Protein AF-A0A963GXW4-F1 (afdb_monomer_lite)

pLDDT: mean 81.59, std 7.55, range [60.56, 92.88]

Sequence (79 aa):
IMGSFFGAAFIVILPIALNQILPVVGDLTGIEISTAGISHAELIIFGGLIVFFLIKEPHGIARLWSTGKEKLRLWPFPH

Radius of gyration: 16.66 Å; chains: 1; bounding box: 50×21×41 Å

Structure (mmCIF, N/CA/C/O backbone):
data_AF-A0A963GXW4-F1
#
_entry.id   AF-A0A963GXW4-F1
#
loop_
_atom_site.group_PDB
_atom_site.id
_atom_site.type_symbol
_atom_site.label_atom_id
_atom_site.label_alt_id
_atom_site.label_comp_id
_atom_site.label_asym_id
_atom_site.label_entity_id
_atom_site.label_seq_id
_atom_site.pdbx_PDB_ins_code
_atom_site.Cartn_x
_atom_site.Cartn_y
_atom_site.Cartn_z
_atom_site.occupancy
_atom_site.B_iso_or_equiv
_atom_site.auth_seq_id
_atom_site.auth_comp_id
_atom_site.auth_asym_id
_atom_site.auth_atom_id
_atom_site.pdbx_PDB_model_num
ATOM 1 N N . ILE A 1 1 ? -4.258 -8.446 19.969 1.00 65.94 1 ILE A N 1
ATOM 2 C CA . ILE A 1 1 ? -3.467 -9.483 19.254 1.00 65.94 1 ILE A CA 1
ATOM 3 C C . ILE A 1 1 ? -3.568 -9.336 17.732 1.00 65.94 1 ILE A C 1
ATOM 5 O O . ILE A 1 1 ? -2.532 -9.212 17.097 1.00 65.94 1 ILE A O 1
ATOM 9 N N . MET A 1 2 ? -4.773 -9.253 17.147 1.00 73.81 2 MET A N 1
ATOM 10 C CA . MET A 1 2 ? -4.953 -9.187 15.680 1.00 73.81 2 MET A CA 1
ATOM 11 C C . MET A 1 2 ? -4.114 -8.105 14.971 1.00 73.81 2 MET A C 1
ATOM 13 O O . MET A 1 2 ? -3.579 -8.374 13.905 1.00 73.81 2 MET A O 1
ATOM 17 N N . GLY A 1 3 ? -3.942 -6.913 15.558 1.00 75.12 3 GLY A N 1
ATOM 18 C CA . GLY A 1 3 ? -3.117 -5.850 14.956 1.00 75.12 3 GLY A CA 1
ATOM 19 C C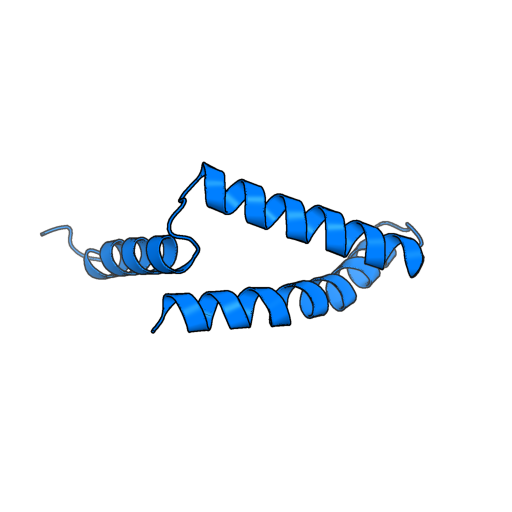 . GLY A 1 3 ? -1.639 -6.192 14.814 1.00 75.12 3 GLY A C 1
ATOM 20 O O . GLY A 1 3 ? -1.060 -5.931 13.767 1.00 75.12 3 GLY A O 1
ATOM 21 N N . SER A 1 4 ? -1.051 -6.849 15.814 1.00 82.25 4 SER A N 1
ATOM 22 C CA . SER A 1 4 ? 0.335 -7.316 15.728 1.00 82.25 4 SER A CA 1
ATOM 23 C C . SER A 1 4 ? 0.479 -8.456 14.714 1.00 82.25 4 SER A C 1
ATOM 25 O O . SER A 1 4 ? 1.441 -8.463 13.955 1.00 82.25 4 SER A O 1
ATOM 27 N N . PHE A 1 5 ? -0.510 -9.352 14.621 1.00 86.38 5 PHE A N 1
ATOM 28 C CA . PHE A 1 5 ? -0.520 -10.430 13.627 1.00 86.38 5 PHE A CA 1
ATOM 29 C C . PHE A 1 5 ? -0.596 -9.900 12.187 1.00 86.38 5 PHE A C 1
ATOM 31 O O . PHE A 1 5 ? 0.232 -10.263 11.357 1.00 86.38 5 PHE A O 1
ATOM 38 N N . PHE A 1 6 ? -1.537 -8.994 11.892 1.00 83.19 6 PHE A N 1
ATOM 39 C CA . PHE A 1 6 ? -1.644 -8.382 10.562 1.00 83.19 6 PHE A CA 1
ATOM 40 C C . PHE A 1 6 ? -0.445 -7.495 10.227 1.00 83.19 6 PHE A C 1
ATOM 42 O O . PHE A 1 6 ? -0.015 -7.484 9.080 1.00 83.19 6 PHE A O 1
ATOM 49 N N . GLY A 1 7 ? 0.117 -6.787 11.211 1.00 84.00 7 GLY A N 1
ATOM 50 C CA . GLY A 1 7 ? 1.344 -6.012 11.026 1.00 84.00 7 GLY A CA 1
ATOM 51 C C . GLY A 1 7 ? 2.540 -6.897 10.670 1.00 84.00 7 GLY A C 1
ATOM 52 O O . GLY A 1 7 ? 3.234 -6.617 9.699 1.00 84.00 7 GLY A O 1
ATOM 53 N N . ALA A 1 8 ? 2.746 -8.001 11.393 1.00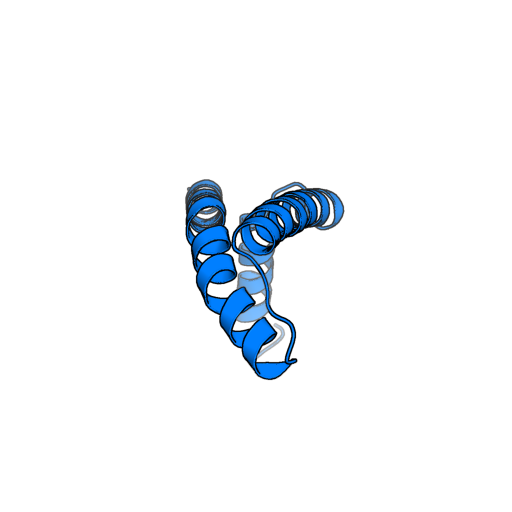 88.06 8 ALA A N 1
ATOM 54 C CA . ALA A 1 8 ? 3.815 -8.955 11.094 1.00 88.06 8 ALA A CA 1
ATOM 55 C C . ALA A 1 8 ? 3.618 -9.625 9.726 1.00 88.06 8 ALA A C 1
ATOM 57 O O . ALA A 1 8 ? 4.553 -9.692 8.932 1.00 88.06 8 ALA A O 1
ATOM 58 N N . ALA A 1 9 ? 2.392 -10.052 9.413 1.00 88.81 9 ALA A N 1
ATOM 59 C CA . ALA A 1 9 ? 2.061 -10.601 8.102 1.00 88.81 9 ALA A CA 1
ATOM 60 C C . ALA A 1 9 ? 2.311 -9.582 6.981 1.00 88.81 9 ALA A C 1
ATOM 62 O O . ALA A 1 9 ? 2.867 -9.941 5.953 1.00 88.81 9 ALA A O 1
ATOM 63 N N . PHE A 1 10 ? 1.964 -8.310 7.183 1.00 87.25 10 PHE A N 1
ATOM 64 C CA . PHE A 1 10 ? 2.207 -7.249 6.207 1.00 87.25 10 PHE A CA 1
ATOM 65 C C . PHE A 1 10 ? 3.703 -7.040 5.942 1.00 87.25 10 PHE A C 1
ATOM 67 O O . PHE A 1 10 ? 4.117 -7.034 4.786 1.00 87.25 10 PHE A O 1
ATOM 74 N N . ILE A 1 11 ? 4.513 -6.933 6.999 1.00 88.12 11 ILE A N 1
ATOM 75 C CA . ILE A 1 11 ? 5.963 -6.716 6.886 1.00 88.12 11 ILE A CA 1
ATOM 76 C C . ILE A 1 11 ? 6.650 -7.893 6.176 1.00 88.12 11 ILE A C 1
ATOM 78 O O . ILE A 1 11 ? 7.602 -7.680 5.435 1.00 88.12 11 ILE A O 1
ATOM 82 N N . VAL A 1 12 ? 6.164 -9.123 6.371 1.00 90.75 12 VAL A N 1
ATOM 83 C CA . VAL A 1 12 ? 6.763 -10.334 5.785 1.00 90.75 12 VAL A CA 1
ATOM 84 C C . VAL A 1 12 ? 6.247 -10.622 4.373 1.00 90.75 12 VAL A C 1
ATOM 86 O O . VAL A 1 12 ? 7.029 -10.947 3.488 1.00 90.75 12 VAL A O 1
ATOM 89 N N . ILE A 1 13 ? 4.937 -10.530 4.140 1.00 90.75 13 ILE A N 1
ATOM 90 C CA . ILE A 1 13 ? 4.312 -10.975 2.883 1.00 90.75 13 ILE A CA 1
ATOM 91 C C . ILE A 1 13 ? 4.486 -9.941 1.776 1.00 90.75 13 ILE A C 1
ATOM 93 O O . ILE A 1 13 ? 4.718 -10.319 0.631 1.00 90.75 13 ILE A O 1
ATOM 97 N N . LEU A 1 14 ? 4.380 -8.648 2.090 1.00 89.75 14 LEU A N 1
ATOM 98 C CA . LEU A 1 14 ? 4.484 -7.587 1.090 1.00 89.75 14 LEU A CA 1
ATOM 99 C C . LEU A 1 14 ? 5.787 -7.647 0.266 1.00 89.75 14 LEU A C 1
ATOM 101 O O . LEU A 1 14 ? 5.682 -7.658 -0.960 1.00 89.75 14 LEU A O 1
ATOM 105 N N . PRO A 1 15 ? 6.991 -7.737 0.865 1.00 88.25 15 PRO A N 1
ATOM 106 C CA . PRO A 1 15 ? 8.230 -7.799 0.086 1.00 88.25 15 PRO A CA 1
ATOM 107 C C . PRO A 1 15 ? 8.335 -9.074 -0.765 1.00 88.25 15 PRO A C 1
ATOM 109 O O . PRO A 1 15 ? 8.793 -9.024 -1.907 1.00 88.25 15 PRO A O 1
ATOM 112 N N . ILE A 1 16 ? 7.831 -10.208 -0.261 1.00 90.88 16 ILE A N 1
ATOM 113 C CA . ILE A 1 16 ? 7.772 -11.476 -1.006 1.00 90.88 16 ILE A CA 1
ATOM 114 C C . ILE A 1 16 ? 6.841 -11.343 -2.217 1.00 90.88 16 ILE A C 1
ATOM 116 O O . ILE A 1 16 ? 7.180 -11.787 -3.314 1.00 90.88 16 ILE A O 1
ATOM 120 N N . ALA A 1 17 ? 5.676 -10.720 -2.031 1.00 90.19 17 ALA A N 1
ATOM 121 C CA . ALA A 1 17 ? 4.717 -10.487 -3.101 1.00 90.19 17 ALA A CA 1
ATOM 122 C C . ALA A 1 17 ? 5.295 -9.555 -4.173 1.00 90.19 17 ALA A C 1
ATOM 124 O O . ALA A 1 17 ? 5.182 -9.852 -5.358 1.00 90.19 17 ALA A O 1
ATOM 125 N N . LEU A 1 18 ? 5.961 -8.466 -3.778 1.00 87.88 18 LEU A N 1
ATOM 126 C CA . LEU A 1 18 ? 6.581 -7.533 -4.721 1.00 87.88 18 LEU A CA 1
ATOM 127 C C . LEU A 1 18 ? 7.713 -8.186 -5.522 1.00 87.88 18 LEU A C 1
ATOM 129 O O . LEU A 1 18 ? 7.751 -8.013 -6.737 1.00 87.88 18 LEU A O 1
ATOM 133 N N . ASN A 1 19 ? 8.562 -9.003 -4.891 1.00 87.94 19 ASN A N 1
ATOM 134 C CA . ASN A 1 19 ? 9.618 -9.741 -5.596 1.00 87.94 19 ASN A CA 1
ATOM 135 C C . ASN A 1 19 ? 9.082 -10.751 -6.620 1.00 87.94 19 ASN A C 1
ATOM 137 O O . ASN A 1 19 ? 9.771 -11.045 -7.589 1.00 87.94 19 ASN A O 1
ATOM 141 N N . GLN A 1 20 ? 7.870 -11.279 -6.433 1.00 88.62 20 GLN A N 1
ATOM 142 C CA . GLN A 1 20 ? 7.256 -12.202 -7.393 1.00 88.62 20 GLN A CA 1
ATOM 143 C C . GLN A 1 20 ? 6.429 -11.487 -8.465 1.00 88.62 20 GLN A C 1
ATOM 145 O O . GLN A 1 20 ? 6.426 -11.906 -9.617 1.00 88.62 20 GLN A O 1
ATOM 150 N N . ILE A 1 21 ? 5.726 -10.411 -8.106 1.00 88.12 21 ILE A N 1
ATOM 151 C CA . ILE A 1 21 ? 4.802 -9.717 -9.011 1.00 88.12 21 ILE A CA 1
ATOM 152 C C . ILE A 1 21 ? 5.547 -8.745 -9.929 1.00 88.12 21 ILE A C 1
ATOM 154 O O . ILE A 1 21 ? 5.213 -8.664 -11.108 1.00 88.12 21 ILE A O 1
ATOM 158 N N . LEU A 1 22 ? 6.544 -8.010 -9.422 1.00 85.69 22 LEU A N 1
ATOM 159 C CA . LEU A 1 22 ? 7.246 -6.996 -10.216 1.00 85.69 22 LEU A CA 1
ATOM 160 C C . LEU A 1 22 ? 7.919 -7.583 -11.468 1.00 85.69 22 LEU A C 1
ATOM 162 O O . LEU A 1 22 ? 7.698 -7.010 -12.532 1.00 85.69 22 LEU A O 1
ATOM 166 N N . PRO A 1 23 ? 8.643 -8.721 -11.413 1.00 84.81 23 PRO A N 1
ATOM 167 C CA . PRO A 1 23 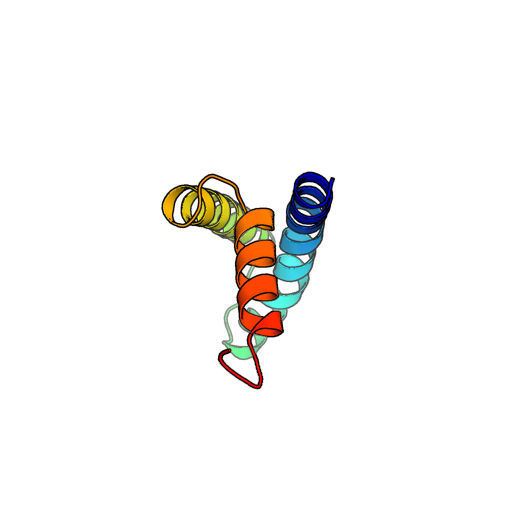? 9.194 -9.346 -12.617 1.00 84.81 23 PRO A CA 1
ATOM 168 C C . PRO A 1 23 ? 8.111 -9.754 -13.616 1.00 84.81 23 PRO A C 1
ATOM 170 O O . PRO A 1 23 ? 8.204 -9.409 -14.785 1.00 84.81 23 PRO A O 1
ATOM 173 N N . VAL A 1 24 ? 7.029 -10.388 -13.146 1.00 85.62 24 VAL A N 1
ATOM 174 C CA . VAL A 1 24 ? 5.914 -10.820 -14.006 1.00 85.62 24 VAL A CA 1
ATOM 175 C C . VAL A 1 24 ? 5.272 -9.629 -14.722 1.00 85.62 24 VAL A C 1
ATOM 177 O O . VAL A 1 24 ? 4.953 -9.706 -15.904 1.00 85.62 24 VAL A O 1
ATOM 180 N N . VAL A 1 25 ? 5.089 -8.505 -14.028 1.00 83.38 25 VAL A N 1
ATOM 181 C CA . VAL A 1 25 ? 4.553 -7.275 -14.630 1.00 83.38 25 VAL A CA 1
ATOM 182 C C . VAL A 1 25 ? 5.568 -6.627 -15.579 1.00 83.38 25 VAL A C 1
ATOM 184 O O . VAL A 1 25 ? 5.175 -6.129 -16.635 1.00 83.38 25 VAL A O 1
ATOM 187 N N . GLY A 1 26 ? 6.858 -6.651 -15.241 1.00 83.81 26 GLY A N 1
ATOM 188 C CA . GLY A 1 26 ? 7.945 -6.210 -16.122 1.00 83.81 26 GLY A CA 1
ATOM 189 C C . GLY A 1 26 ? 7.945 -6.968 -17.448 1.00 83.81 26 GLY A C 1
ATOM 190 O O . GLY A 1 26 ? 7.874 -6.352 -18.511 1.00 83.81 26 GLY A O 1
ATOM 191 N N . ASP A 1 27 ? 7.874 -8.297 -17.380 1.00 81.94 27 ASP A N 1
ATOM 192 C CA . ASP A 1 27 ? 7.829 -9.186 -18.544 1.00 81.94 27 ASP A CA 1
ATOM 193 C C . ASP A 1 27 ? 6.600 -8.917 -19.424 1.00 81.94 27 ASP A C 1
ATOM 195 O O . ASP A 1 27 ? 6.702 -8.864 -20.649 1.00 81.94 27 ASP A O 1
ATOM 199 N N . LEU A 1 28 ? 5.434 -8.678 -18.812 1.00 81.44 28 LEU A N 1
ATOM 200 C CA . LEU A 1 28 ? 4.199 -8.349 -19.536 1.00 81.44 28 LEU A CA 1
ATOM 201 C C . LEU A 1 28 ? 4.239 -6.970 -20.211 1.00 81.44 28 LEU A C 1
ATOM 203 O O . LEU A 1 28 ? 3.541 -6.751 -21.200 1.00 81.44 28 LEU A O 1
ATOM 207 N N . THR A 1 29 ? 5.020 -6.033 -19.674 1.00 79.00 29 THR A N 1
ATOM 208 C CA . THR A 1 29 ? 5.138 -4.660 -20.192 1.00 79.00 29 THR A CA 1
ATOM 209 C C . THR A 1 29 ? 6.350 -4.461 -21.104 1.00 79.00 29 THR A C 1
ATOM 211 O O . THR A 1 29 ? 6.490 -3.392 -21.696 1.00 79.00 29 THR A O 1
ATOM 214 N N . GLY A 1 30 ? 7.200 -5.483 -21.259 1.00 75.44 30 GLY A N 1
ATOM 215 C CA . GLY A 1 30 ? 8.440 -5.414 -22.037 1.00 75.44 30 GLY A CA 1
ATOM 216 C C . GLY A 1 30 ? 9.524 -4.549 -21.385 1.00 75.44 30 GLY A C 1
ATOM 217 O O . GLY A 1 30 ? 10.449 -4.112 -22.069 1.00 75.44 30 GLY A O 1
ATOM 218 N N . ILE A 1 31 ? 9.399 -4.266 -20.086 1.00 77.50 31 ILE A N 1
ATOM 219 C CA . ILE A 1 31 ? 10.351 -3.467 -19.314 1.00 77.50 31 ILE A CA 1
ATOM 220 C C . ILE A 1 31 ? 11.205 -4.430 -18.492 1.00 77.50 31 ILE A C 1
ATOM 222 O O . ILE A 1 31 ? 10.711 -5.057 -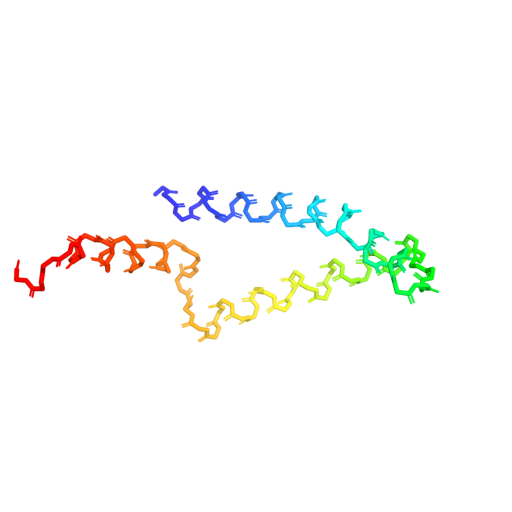17.556 1.00 77.50 31 ILE A O 1
ATOM 226 N N . GLU A 1 32 ? 12.499 -4.514 -18.805 1.00 73.38 32 GLU A N 1
ATOM 227 C CA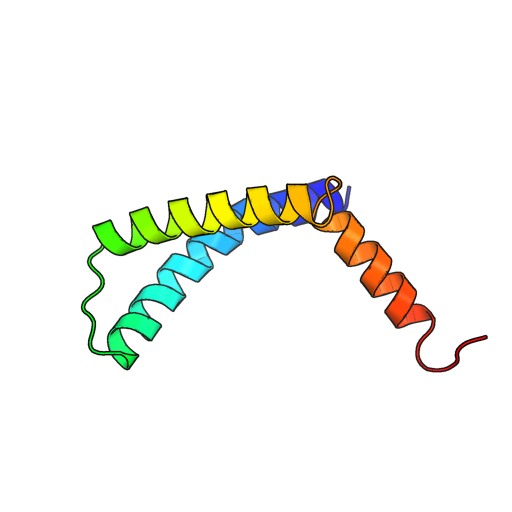 . GLU A 1 32 ? 13.446 -5.273 -17.987 1.00 73.38 32 GLU A CA 1
ATOM 228 C C . GLU A 1 32 ? 13.646 -4.573 -16.638 1.00 73.38 32 GLU A C 1
ATOM 230 O O . GLU A 1 32 ? 14.374 -3.582 -16.511 1.00 73.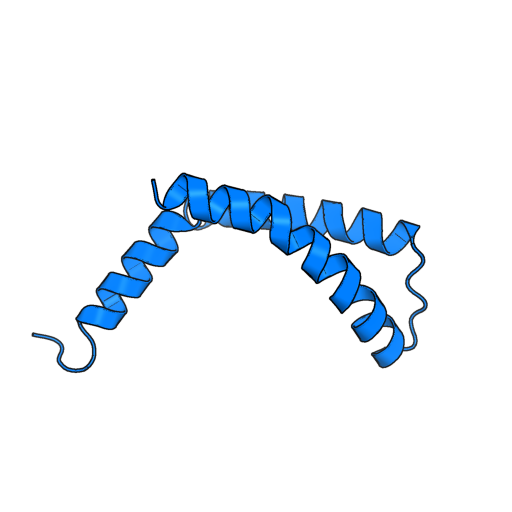38 32 GLU A O 1
ATOM 235 N N . ILE A 1 33 ? 12.979 -5.084 -15.605 1.00 75.06 33 ILE A N 1
ATOM 236 C CA . ILE A 1 33 ? 13.186 -4.616 -14.239 1.00 75.06 33 ILE A CA 1
ATOM 237 C C . ILE A 1 33 ? 14.432 -5.312 -13.690 1.00 75.06 33 ILE A C 1
ATOM 239 O O . ILE A 1 33 ? 14.423 -6.505 -13.392 1.00 75.06 33 ILE A O 1
ATOM 243 N N . SER A 1 34 ? 15.517 -4.552 -13.536 1.00 80.88 34 SER A N 1
ATOM 244 C CA . SER A 1 34 ? 16.727 -5.052 -12.883 1.00 80.88 34 SER A CA 1
ATOM 245 C C . SER A 1 34 ? 16.472 -5.361 -11.404 1.00 80.88 34 SER A C 1
ATOM 247 O O . SER A 1 34 ? 15.591 -4.778 -10.767 1.00 80.88 34 SER A O 1
ATOM 249 N N . THR A 1 35 ? 17.293 -6.228 -10.811 1.00 79.94 35 THR A N 1
ATOM 250 C CA . THR A 1 35 ? 17.249 -6.533 -9.368 1.00 79.94 35 THR A CA 1
ATOM 251 C C . THR A 1 35 ? 17.329 -5.279 -8.495 1.00 79.94 35 THR A C 1
ATOM 253 O O . THR A 1 35 ? 16.625 -5.184 -7.492 1.00 79.94 35 THR A O 1
ATOM 256 N N . ALA A 1 36 ? 18.108 -4.275 -8.909 1.00 83.38 36 ALA A N 1
ATOM 257 C CA . ALA A 1 36 ? 18.162 -2.979 -8.234 1.00 83.38 36 ALA A CA 1
ATOM 258 C C . ALA A 1 36 ? 16.822 -2.222 -8.306 1.00 83.38 36 ALA A C 1
ATOM 260 O O . ALA A 1 36 ? 16.382 -1.640 -7.313 1.00 83.38 36 ALA A O 1
ATOM 261 N N . GLY A 1 37 ? 16.142 -2.263 -9.456 1.00 85.25 37 GLY A N 1
ATOM 262 C CA . GLY A 1 37 ? 14.816 -1.669 -9.629 1.00 85.25 37 GLY A CA 1
ATOM 263 C C . GLY A 1 37 ? 13.767 -2.297 -8.710 1.00 85.25 37 GLY A C 1
ATOM 264 O O . GLY A 1 37 ? 12.975 -1.572 -8.109 1.00 85.25 37 GLY A O 1
ATOM 265 N N . ILE A 1 38 ? 13.815 -3.621 -8.527 1.00 84.69 38 ILE A N 1
ATOM 266 C CA . ILE A 1 38 ? 12.925 -4.343 -7.604 1.00 84.69 38 ILE A CA 1
ATOM 267 C C . ILE A 1 38 ? 13.150 -3.875 -6.163 1.00 84.69 38 ILE A C 1
ATOM 269 O O . ILE A 1 38 ? 12.188 -3.514 -5.490 1.00 84.69 38 ILE A O 1
ATOM 273 N N . SER A 1 39 ? 14.402 -3.801 -5.700 1.00 87.50 39 SER A N 1
ATOM 274 C CA . SER A 1 39 ? 14.703 -3.358 -4.330 1.00 87.50 39 SER A CA 1
ATOM 275 C C . SER A 1 39 ? 14.266 -1.914 -4.062 1.00 87.50 39 SER A C 1
ATOM 277 O O . SER A 1 39 ? 13.747 -1.606 -2.989 1.00 87.50 39 SER A O 1
ATOM 279 N N . HIS A 1 40 ? 14.437 -1.011 -5.032 1.00 89.25 40 HIS A N 1
ATOM 280 C CA . HIS A 1 40 ? 13.957 0.366 -4.896 1.00 89.25 40 HIS A CA 1
ATOM 281 C C . HIS A 1 40 ? 12.428 0.451 -4.905 1.00 89.25 40 HIS A C 1
ATOM 283 O O . HIS A 1 40 ? 11.854 1.175 -4.089 1.00 89.25 40 HIS A O 1
ATOM 289 N N . ALA A 1 41 ? 11.762 -0.301 -5.785 1.00 88.69 41 ALA A N 1
ATOM 290 C CA . ALA A 1 41 ? 10.306 -0.372 -5.827 1.00 88.69 41 ALA A CA 1
ATOM 291 C C . ALA A 1 41 ? 9.736 -0.922 -4.515 1.00 88.69 41 ALA A C 1
ATOM 293 O O . ALA A 1 41 ? 8.770 -0.368 -3.994 1.00 88.69 41 ALA A O 1
ATOM 294 N N . GLU A 1 42 ? 10.365 -1.948 -3.942 1.00 89.88 42 GLU A N 1
ATOM 295 C CA . GLU A 1 42 ? 10.001 -2.504 -2.641 1.00 89.88 42 GLU A CA 1
ATOM 296 C C . GLU A 1 42 ? 10.018 -1.424 -1.557 1.00 89.88 42 GLU A C 1
ATOM 298 O O . GLU A 1 42 ? 9.002 -1.206 -0.903 1.00 89.88 42 GLU A O 1
ATOM 303 N N . LEU A 1 43 ? 11.112 -0.665 -1.430 1.00 90.25 43 LEU A N 1
ATOM 304 C CA . LEU A 1 43 ? 11.228 0.413 -0.441 1.00 90.25 43 LEU A CA 1
ATOM 305 C C . LEU A 1 43 ? 10.191 1.528 -0.645 1.00 90.25 43 LEU A C 1
ATOM 307 O O . LEU A 1 43 ? 9.575 1.980 0.323 1.00 90.25 43 LEU A O 1
ATOM 311 N N . ILE A 1 44 ? 9.983 1.967 -1.890 1.00 92.88 44 ILE A N 1
ATOM 312 C CA . ILE A 1 44 ? 9.030 3.039 -2.221 1.00 92.88 44 ILE A CA 1
ATOM 313 C C . ILE A 1 44 ? 7.598 2.596 -1.917 1.00 92.88 44 ILE A C 1
ATOM 315 O O . ILE A 1 44 ? 6.851 3.331 -1.271 1.00 92.88 44 ILE A O 1
ATOM 319 N N . ILE A 1 45 ? 7.212 1.393 -2.350 1.00 90.94 45 ILE A N 1
ATOM 320 C CA . ILE A 1 45 ? 5.866 0.851 -2.132 1.00 90.94 45 ILE A CA 1
ATOM 321 C C . ILE A 1 45 ? 5.637 0.604 -0.642 1.00 90.94 45 ILE A C 1
ATOM 323 O O . ILE A 1 45 ? 4.584 0.961 -0.116 1.00 90.94 45 ILE A O 1
ATOM 327 N N . PHE A 1 46 ? 6.625 0.049 0.058 1.00 90.12 46 PHE A N 1
ATOM 328 C CA . PHE A 1 46 ? 6.536 -0.224 1.487 1.00 90.12 46 PHE A CA 1
ATOM 329 C C . PHE A 1 46 ? 6.383 1.065 2.302 1.00 90.12 46 PHE A C 1
ATOM 331 O O . PHE A 1 46 ? 5.440 1.199 3.085 1.00 90.12 46 PHE A O 1
ATOM 338 N N . GLY A 1 47 ? 7.255 2.051 2.071 1.00 89.62 47 GLY A N 1
ATOM 339 C CA . GLY A 1 47 ? 7.168 3.363 2.713 1.00 89.62 47 GLY A CA 1
ATOM 340 C C . GLY A 1 47 ? 5.867 4.091 2.369 1.00 89.62 47 GLY A C 1
ATOM 341 O O . GLY A 1 47 ? 5.206 4.632 3.257 1.00 89.62 47 GLY A O 1
ATOM 342 N N . GLY A 1 48 ? 5.448 4.035 1.104 1.00 92.81 48 GLY A N 1
ATOM 343 C CA . GLY A 1 48 ? 4.189 4.611 0.638 1.00 92.81 48 GLY A CA 1
ATOM 344 C C . GLY A 1 48 ? 2.965 3.994 1.313 1.00 92.81 48 GLY A C 1
ATOM 345 O O . GLY A 1 48 ? 2.070 4.722 1.738 1.00 92.81 48 GLY A O 1
ATOM 346 N N . LEU A 1 49 ? 2.937 2.671 1.485 1.00 88.44 49 LEU A N 1
ATOM 347 C CA . LEU A 1 49 ? 1.845 1.975 2.169 1.00 88.44 49 LEU A CA 1
ATOM 348 C C . LEU A 1 49 ? 1.789 2.300 3.663 1.00 88.44 49 LEU A C 1
ATOM 350 O O . LEU A 1 49 ? 0.695 2.466 4.202 1.00 88.44 49 LEU A O 1
ATOM 354 N N . ILE A 1 50 ? 2.939 2.451 4.327 1.00 86.62 50 ILE A N 1
ATOM 355 C CA . ILE A 1 50 ? 2.981 2.908 5.724 1.00 86.62 50 ILE A CA 1
ATOM 356 C C . ILE A 1 50 ? 2.372 4.306 5.837 1.00 86.62 50 ILE A C 1
ATOM 358 O O . ILE A 1 50 ? 1.470 4.515 6.647 1.00 86.62 50 ILE A O 1
ATOM 362 N N . VAL A 1 51 ? 2.816 5.252 5.003 1.00 89.06 51 VAL A N 1
ATOM 363 C CA . VAL A 1 51 ? 2.279 6.623 4.994 1.00 89.06 51 VAL A CA 1
ATOM 364 C C . VAL A 1 51 ? 0.782 6.621 4.682 1.00 89.06 51 VAL A C 1
ATOM 366 O O . VAL A 1 51 ? 0.010 7.289 5.367 1.00 89.06 51 VAL A O 1
ATOM 369 N N . PHE A 1 52 ? 0.346 5.828 3.703 1.00 87.31 52 PHE A N 1
ATOM 370 C CA . PHE A 1 52 ? -1.065 5.672 3.362 1.00 87.31 52 PHE A CA 1
ATOM 371 C C . PHE A 1 52 ? -1.897 5.183 4.552 1.00 87.31 52 PHE A C 1
ATOM 373 O O . PHE A 1 52 ? -2.938 5.775 4.842 1.00 87.31 52 PHE A O 1
ATOM 380 N N . PHE A 1 53 ? -1.448 4.144 5.266 1.00 82.56 53 PHE A N 1
ATOM 381 C CA . PHE A 1 53 ? -2.148 3.671 6.459 1.00 82.56 53 PHE A CA 1
ATOM 382 C C . PHE A 1 53 ? -2.187 4.737 7.546 1.00 82.56 53 PHE A C 1
ATOM 384 O O . PHE A 1 53 ? -3.249 4.953 8.115 1.00 82.56 53 PHE A O 1
ATOM 391 N N . LEU A 1 54 ? -1.093 5.461 7.785 1.00 83.56 54 LEU A N 1
ATOM 392 C CA . LEU A 1 54 ? -1.081 6.550 8.765 1.00 83.56 54 LEU A CA 1
ATOM 393 C C . LEU A 1 54 ? -2.080 7.667 8.420 1.00 83.56 54 LEU A C 1
ATOM 395 O O . LEU A 1 54 ? -2.727 8.191 9.325 1.00 83.56 54 LEU A O 1
ATOM 399 N N . ILE A 1 55 ? -2.245 7.999 7.134 1.00 85.12 55 ILE A N 1
ATOM 400 C CA . ILE A 1 55 ? -3.201 9.020 6.669 1.00 85.12 55 ILE A CA 1
ATOM 401 C C . ILE A 1 55 ? -4.645 8.522 6.762 1.00 85.12 55 ILE A C 1
ATOM 403 O O . ILE A 1 55 ? -5.511 9.226 7.279 1.00 85.12 55 ILE A O 1
ATOM 407 N N . LYS A 1 56 ? -4.937 7.339 6.211 1.00 79.94 56 LYS A N 1
ATOM 408 C CA . LYS A 1 56 ? -6.312 6.830 6.120 1.00 79.94 56 LYS A CA 1
ATOM 409 C C . LYS A 1 56 ? -6.827 6.308 7.449 1.00 79.94 56 LYS A C 1
ATOM 411 O O . LYS A 1 56 ? -7.984 6.548 7.774 1.00 79.94 56 LYS A O 1
ATOM 416 N N . GLU A 1 57 ? -5.999 5.587 8.194 1.00 75.50 57 GLU A N 1
ATOM 417 C CA . GLU A 1 57 ? -6.390 4.990 9.463 1.00 75.50 57 GLU A CA 1
ATOM 418 C C . GLU A 1 57 ? -5.163 4.783 10.371 1.00 75.50 57 GLU A C 1
ATOM 420 O O . GLU A 1 57 ? -4.518 3.733 10.325 1.00 75.50 57 GLU A O 1
ATOM 425 N N . PRO A 1 58 ? -4.846 5.739 11.269 1.00 68.94 58 PRO A N 1
ATOM 426 C CA . PRO A 1 58 ? -3.605 5.732 12.061 1.00 68.94 58 PRO A CA 1
ATOM 427 C C . PRO A 1 58 ? -3.492 4.552 13.040 1.00 68.94 58 PRO A C 1
ATOM 429 O O . PRO A 1 58 ? -2.444 4.320 13.631 1.00 68.94 58 PRO A O 1
ATOM 432 N N . HIS A 1 59 ? -4.572 3.785 13.202 1.00 69.69 59 HIS A N 1
ATOM 433 C CA . HIS A 1 59 ? -4.618 2.569 14.012 1.00 69.69 59 HIS A CA 1
ATOM 434 C C . HIS A 1 59 ? -4.201 1.310 13.220 1.00 69.69 59 HIS A C 1
ATOM 436 O O . HIS A 1 59 ? -4.156 0.214 13.784 1.00 69.69 59 HIS A O 1
ATOM 442 N N . GLY A 1 60 ? -3.895 1.457 11.927 1.00 73.75 60 GLY A N 1
ATOM 443 C CA . GLY A 1 60 ? -3.380 0.412 11.048 1.00 73.75 60 GLY A CA 1
ATOM 444 C C . GLY A 1 60 ? -4.430 -0.574 10.525 1.00 73.75 60 GLY A C 1
ATOM 445 O O . GLY A 1 60 ? -5.636 -0.433 10.727 1.00 73.75 60 GLY A O 1
ATOM 446 N N . ILE A 1 61 ? -3.937 -1.632 9.872 1.00 72.50 61 ILE A N 1
ATOM 447 C CA . ILE A 1 61 ? -4.720 -2.651 9.143 1.00 72.50 61 ILE A CA 1
ATOM 448 C C . ILE A 1 61 ? -5.767 -3.352 10.024 1.00 72.50 61 ILE A C 1
ATOM 450 O O . ILE A 1 61 ? -6.823 -3.762 9.543 1.00 72.50 61 ILE A O 1
ATOM 454 N N . ALA A 1 62 ? -5.513 -3.480 11.329 1.00 73.69 62 ALA A N 1
ATOM 455 C CA . ALA A 1 62 ? -6.469 -4.117 12.231 1.00 73.69 62 ALA A CA 1
ATOM 456 C C . ALA A 1 62 ? -7.796 -3.366 12.338 1.00 73.69 62 ALA A C 1
ATOM 458 O O . ALA A 1 62 ? -8.824 -4.019 12.530 1.00 73.69 62 ALA A O 1
ATOM 459 N N . ARG A 1 63 ? -7.782 -2.033 12.217 1.00 72.56 63 ARG A N 1
ATOM 460 C CA . ARG A 1 63 ? -9.001 -1.229 12.313 1.00 72.56 63 ARG A CA 1
ATOM 461 C C . ARG A 1 63 ? -9.826 -1.325 11.030 1.00 72.56 63 ARG A C 1
ATOM 463 O O . ARG A 1 63 ? -11.016 -1.632 11.121 1.00 72.56 63 ARG A O 1
ATOM 470 N N . LEU A 1 64 ? -9.163 -1.285 9.871 1.00 74.69 64 LEU A N 1
ATOM 471 C CA . LEU A 1 64 ? -9.774 -1.585 8.571 1.00 74.69 64 LEU A CA 1
ATOM 472 C C . LEU A 1 64 ? -10.444 -2.966 8.582 1.00 74.69 64 LEU A C 1
ATOM 474 O O . LEU A 1 64 ? -11.587 -3.117 8.150 1.00 74.69 64 LEU A O 1
ATOM 478 N N . TRP A 1 65 ? -9.769 -3.976 9.138 1.00 74.56 65 TRP A N 1
ATOM 479 C CA . TRP A 1 65 ? -10.319 -5.327 9.254 1.00 74.56 65 TRP A CA 1
ATOM 480 C C . TRP A 1 65 ? -11.504 -5.417 10.224 1.00 74.56 65 TRP A C 1
ATOM 482 O O . TRP A 1 65 ? -12.462 -6.142 9.953 1.00 74.56 65 TRP A O 1
ATOM 492 N N . SER A 1 66 ? -11.487 -4.700 11.354 1.00 77.19 66 SER A N 1
ATOM 493 C CA . SER A 1 66 ? -12.644 -4.672 12.260 1.00 77.19 66 SER A CA 1
ATOM 494 C C . SER A 1 66 ? -13.856 -3.994 11.629 1.00 77.19 66 SER A C 1
ATOM 496 O O . SER A 1 66 ? -14.942 -4.563 11.688 1.00 77.19 66 SER A O 1
ATOM 498 N N . THR A 1 67 ? -13.669 -2.856 10.955 1.00 75.94 67 THR A N 1
ATOM 499 C CA . THR A 1 67 ? -14.754 -2.127 10.281 1.00 75.94 67 THR A CA 1
ATOM 500 C C . THR A 1 67 ? -15.299 -2.911 9.089 1.00 75.94 67 THR A C 1
ATOM 502 O O . THR A 1 67 ? -16.511 -2.965 8.882 1.00 75.94 67 THR A O 1
ATOM 505 N N . GLY A 1 68 ? -14.428 -3.593 8.338 1.00 79.44 68 GLY A N 1
ATOM 506 C CA . GLY A 1 68 ? -14.836 -4.524 7.287 1.00 79.44 68 GLY A CA 1
ATOM 507 C C . GLY A 1 68 ? -15.687 -5.671 7.832 1.00 79.44 68 GLY A C 1
ATOM 508 O O . GLY A 1 68 ? -16.751 -5.954 7.289 1.00 79.44 68 GLY A O 1
ATOM 509 N N . LYS A 1 69 ? -15.277 -6.285 8.949 1.00 79.12 69 LYS A N 1
ATOM 510 C CA . LYS A 1 69 ? -16.063 -7.339 9.609 1.00 79.12 69 LYS A CA 1
ATOM 511 C C . LYS A 1 69 ? -17.390 -6.836 10.169 1.00 79.12 69 LYS A C 1
ATOM 513 O O . LYS A 1 69 ? -18.372 -7.558 10.060 1.00 79.12 69 LYS A O 1
ATOM 518 N N . GLU A 1 70 ? -17.443 -5.637 10.746 1.00 78.50 70 GLU A N 1
ATOM 519 C CA . GLU A 1 70 ? -18.703 -5.030 11.200 1.00 78.50 70 GLU A CA 1
ATOM 520 C C . GLU A 1 70 ? -19.665 -4.799 10.034 1.00 78.50 70 GLU A C 1
ATOM 522 O O . GLU A 1 70 ? -20.831 -5.179 10.126 1.00 78.50 70 GLU A O 1
ATOM 527 N N . LYS A 1 71 ? -19.171 -4.284 8.900 1.00 72.25 71 LYS A N 1
ATOM 528 C CA . LYS A 1 71 ? -19.971 -4.159 7.673 1.00 72.25 71 LYS A CA 1
ATOM 529 C C . LYS A 1 71 ? -20.440 -5.507 7.132 1.00 72.25 71 LYS A C 1
ATOM 531 O O . LYS A 1 71 ? -21.588 -5.617 6.718 1.00 72.25 71 LYS A O 1
ATOM 536 N N . LEU A 1 72 ? -19.579 -6.524 7.149 1.00 81.38 72 LEU A N 1
ATOM 537 C CA . LEU A 1 72 ? -19.925 -7.869 6.684 1.00 81.38 72 LEU A CA 1
ATOM 538 C C . LEU A 1 72 ? -20.967 -8.542 7.589 1.00 81.38 72 LEU A C 1
ATOM 540 O O . LEU A 1 72 ? -21.733 -9.368 7.116 1.00 81.38 72 LEU A O 1
ATOM 544 N N . ARG A 1 73 ? -21.012 -8.190 8.880 1.00 77.50 73 ARG A N 1
ATOM 545 C CA . ARG A 1 73 ? -21.987 -8.730 9.842 1.00 77.50 73 ARG A CA 1
ATOM 546 C C . ARG A 1 73 ? -23.382 -8.119 9.706 1.00 77.50 73 ARG A C 1
ATOM 548 O O . ARG A 1 73 ? -24.349 -8.780 10.054 1.00 77.50 73 ARG A O 1
ATOM 555 N N . LEU A 1 74 ? -23.469 -6.876 9.232 1.00 73.19 74 LEU A N 1
ATOM 556 C CA . LEU A 1 74 ? -24.725 -6.172 8.926 1.00 73.19 74 LEU A CA 1
ATOM 557 C C . LEU A 1 74 ? -25.254 -6.493 7.514 1.00 73.19 74 LEU A C 1
ATOM 559 O O . LEU A 1 74 ? -26.309 -6.020 7.102 1.00 73.19 74 LEU A O 1
ATOM 563 N N . TRP A 1 75 ? -24.515 -7.293 6.751 1.00 69.81 75 TRP A N 1
ATOM 564 C CA . TRP A 1 75 ? -24.930 -7.857 5.473 1.00 69.81 75 TRP A CA 1
ATOM 565 C C . TRP A 1 75 ? -25.415 -9.295 5.749 1.00 69.81 75 TRP A C 1
ATOM 567 O O . TRP A 1 75 ? -24.671 -10.030 6.399 1.00 69.81 75 TRP A O 1
ATOM 577 N N . PRO A 1 76 ? -26.625 -9.747 5.342 1.00 70.31 76 PRO A N 1
ATOM 578 C CA . PRO A 1 76 ? -27.525 -9.215 4.314 1.00 70.31 76 PRO A CA 1
ATOM 579 C C . PRO A 1 76 ? -28.747 -8.389 4.755 1.00 70.31 76 PRO A C 1
ATOM 581 O O . PRO A 1 76 ? -29.495 -7.974 3.871 1.00 70.31 76 PRO A O 1
ATOM 584 N N . PHE A 1 77 ? -28.965 -8.101 6.042 1.00 68.75 77 PHE A N 1
ATOM 585 C CA . PHE A 1 77 ? -30.113 -7.286 6.468 1.00 68.75 77 PHE A CA 1
ATOM 586 C C . PHE A 1 77 ? -29.691 -6.129 7.388 1.00 68.75 77 PHE A C 1
ATOM 588 O O . PHE A 1 77 ? -28.995 -6.383 8.367 1.00 68.75 77 PHE A O 1
ATOM 595 N N . PRO A 1 78 ? -30.102 -4.870 7.114 1.00 64.25 78 PRO A N 1
ATOM 596 C CA . PRO A 1 78 ? -29.569 -3.676 7.783 1.00 64.25 78 PRO A CA 1
ATOM 597 C C . PRO A 1 78 ? -30.176 -3.392 9.173 1.00 64.25 78 PRO A C 1
ATOM 599 O O . PRO A 1 78 ? -30.201 -2.231 9.591 1.00 64.25 78 PRO A O 1
ATOM 602 N N . HIS A 1 79 ? -30.718 -4.400 9.863 1.00 60.56 79 HIS A N 1
ATOM 603 C CA . HIS A 1 79 ? -31.394 -4.252 11.159 1.00 60.56 79 HIS A CA 1
ATOM 604 C C . HIS A 1 79 ? -30.725 -5.120 12.219 1.00 60.56 79 HIS A C 1
ATOM 606 O O . HIS A 1 79 ? -30.547 -6.329 11.949 1.00 60.56 79 HIS A O 1
#

Foldseek 3Di:
DVLVVVVVCCVPVQLVCLVVVVCVVCVVVVHPQDPVNSVVCSVVVVVVVQVVCCVPPVSGPVVVVVVVVVVVVCPPPVD

Secondary structure (DSSP, 8-state):
-HHHHHHHHHHHHHHHHHHHHHHHHHHHHT----HHHHHHHHHHHHHHHHHHHHHH-TT-HHHHHHHHHHHHHS-S---

=== Feature glossary ===
Feature key, reading from the visual/contextual features back to the raw sequence:

Rendered structure images. Structure images are PyMOL renders from six orthogonal camera directions. Cartoon representation draws helices as coils and strands as arrows; sticks shows the backbone as bonds; surface shows the solvent-excluded envelope. Rainbow coloring maps sequence position to hue (blue→red, N→C); chain coloring assigns a distinct color per polypeptide.

Contact-map, Ramachandran, and PAE plots. Three diagnostic plots accompany the record. The Cα contact map visualizes the tertiary structure as a 2D adjacency matrix (8 Å cutoff, sequence-local contacts suppressed). The Ramachandran plot shows the distribution of backbone (φ, ψ) torsions, with points in the α and β basins reflecting secondary structure content. The PAE plot shows AlphaFold's inter-residue confidence as a color matrix.

InterPro / GO / CATH / organism. The annotation block draws on four external resources. InterPro: which protein families and domains the sequence belongs to. GO: standardized terms for what the protein does, what process it participates in, and where in the cell it acts. CATH: which structural fold it has in the CATH hierarchy. Organism: the species of origin.

Nearest PDB structures. Structural nearest neighbors (via Foldseek easy-search vs the PDB). Reported per hit: target PDB id, E-value, and alignment TM-score. A TM-score above ~0.5 is the conventional threshold for 'same fold'.

Predicted aligned error. Predicted aligned error is AlphaFold's pairwise confidence. Unlike pLDDT (per-residue), PAE is per-residue-pair and captures whether two parts of the structure are correctly placed relative to each other. Units are ångströms of expected positional error.

Solvent-accessible surface area. SASA measures how much of the protein is reachable by solvent. It is computed by rolling a water-sized probe over the atomic surface and summing the exposed area (Å²). Per-residue SASA distinguishes core (buried, low SASA) from surface (exposed, high SASA) residues; total SASA is a whole-molecule size measure.

B-factor. Crystallographic B-factors measure how much each atom's electron density is smeared out, in Å². They rise in mobile loops and surface residues and fall in the buried interior. In AlphaFold models this column is repurposed to hold pLDDT instead.

pLDDT. For AlphaFold models, the B-factor field carries pLDDT — the model's own estimate of local accuracy on a 0–100 scale. Regions with pLDDT<50 should be treated as essentially unmodeled; they often correspond to intrinsically disordered segments.

Backbone torsions (φ/ψ). φ (phi) and ψ (psi) are the two rotatable backbone dihedrals per residue: φ is the C(i-1)–N–Cα–C torsion, ψ is the N–Cα–C–N(i+1) torsion, both in degrees on (−180°, 180°]. α-helical residues cluster near (−60°, −45°); β-strand residues near (−120°, +130°). A Ramachandran plot is simply a scatter of (φ, ψ) for every residue.

Radius of gyration, Cα contacts, bounding box. Radius of gyration (Rg) is the root-mean-square distance of Cα atoms from their centroid — a single number for overall size and compactness. A globular domain of N residues has Rg ≈ 2.2·N^0.38 Å; an extended or disordered chain has a much larger Rg. The Cα contact count is the number of residue pairs whose Cα atoms are within 8 Å and are more than four positions apart in sequence — a standard proxy for tertiary packing density. The bounding box is the smallest axis-aligned box enclosing all Cα atoms.

Secondary structure (3-state, P-SEA). Three-state secondary structure (P-SEA) collapses the eight DSSP classes into helix (a), strand (b), and coil (c). P-SEA assigns these from Cα geometry alone — distances and angles — without requiring backbone oxygens, so it works on any Cα trace.

Secondary structure (8-state, DSSP). Secondary structure is the local, repeating backbone conformation. DSSP classifies it into eight states by reading the hydrogen-bond network: three helix types (H, G, I), two β types (E, B), two non-regular types (T, S), and unstructured coil (-).

Foldseek 3Di. The Foldseek 3Di string encodes local tertiary geometry as a 20-letter alphabet — one character per residue — derived from the relative positions of nearby Cα atoms. Unlike the amino-acid sequence, 3Di is a direct function of the 3D structure, so two proteins with the same fold have similar 3Di strings even at low sequence identity.

mmCIF coordinates. Structure coordinates are given as an mmCIF _atom_site loop: one row per atom with element, residue name, chain id, sequence number, and x/y/z position in Å. Only the four main-chain atoms per residue are included here; side chains are omitted to keep the record compact.

Sequence. This is the polypeptide sequence — one letter per residue, N-terminus first. Length ranges from a few dozen residues for small domains to over a thousand for large multi-domain proteins.